Protein AF-A0A447U032-F1 (afdb_monomer_lite)

Organism: Salmonella enterica I (NCBI:txid59201)

InterPro domains:
  IPR009736 Protein of unknown function DUF1307 [PF06998] (7-83)
  IPR036699 YehR-like superfamily [SSF160704] (4-84)

Foldseek 3Di:
DQQDKDKDWDWDADQNKIKIKIFIDRPPDTFKIKIKIKFFCVSVVHPFQVRVCVVVVVVQVVQVVQPQKDWDWDGDGGIIIIIIMHGPVPRPD

Structure (mmCIF, N/CA/C/O backbone):
data_AF-A0A447U032-F1
#
_entry.id   AF-A0A447U032-F1
#
loop_
_atom_site.group_PDB
_atom_site.id
_atom_site.type_symbol
_atom_site.label_atom_id
_atom_site.label_alt_id
_atom_site.label_comp_id
_atom_site.label_asym_id
_atom_site.label_entity_id
_atom_site.label_seq_id
_atom_site.pdbx_PDB_ins_code
_atom_site.Cartn_x
_atom_site.Cartn_y
_atom_site.Cartn_z
_atom_site.occupancy
_atom_site.B_iso_or_equiv
_atom_site.auth_seq_id
_atom_site.auth_comp_id
_atom_site.auth_asym_id
_atom_site.auth_atom_id
_atom_site.pdbx_PDB_model_num
ATOM 1 N N . MET A 1 1 ? -15.820 14.381 30.385 1.00 44.75 1 MET A N 1
ATOM 2 C CA . MET A 1 1 ? -14.725 13.390 30.257 1.00 44.75 1 MET A CA 1
ATOM 3 C C . MET A 1 1 ? -14.095 13.518 28.875 1.00 44.75 1 MET A C 1
ATOM 5 O O . MET A 1 1 ? -14.816 13.456 27.886 1.00 44.75 1 MET A O 1
ATOM 9 N N . ALA A 1 2 ? -12.784 13.757 28.784 1.00 54.25 2 ALA A N 1
ATOM 10 C CA . ALA A 1 2 ? -12.095 13.860 27.498 1.00 54.25 2 ALA A CA 1
ATOM 11 C C . ALA A 1 2 ? -11.928 12.462 26.883 1.00 54.25 2 ALA A C 1
ATOM 13 O O . ALA A 1 2 ? -11.202 11.623 27.412 1.00 54.25 2 ALA A O 1
ATOM 14 N N . ILE A 1 3 ? -12.609 12.202 25.767 1.00 57.47 3 ILE A N 1
ATOM 15 C CA . ILE A 1 3 ? -12.454 10.963 24.994 1.00 57.47 3 ILE A CA 1
ATOM 16 C C . ILE A 1 3 ? -11.033 10.935 24.420 1.00 57.47 3 ILE A C 1
ATOM 18 O O . ILE A 1 3 ? -10.723 11.641 23.457 1.00 57.47 3 ILE A O 1
ATOM 22 N N . LYS A 1 4 ? -10.155 10.152 25.053 1.00 68.88 4 LYS A N 1
ATOM 23 C CA . LYS A 1 4 ? -8.748 10.007 24.667 1.00 68.88 4 LYS A CA 1
ATOM 24 C C . LYS A 1 4 ? -8.694 9.290 23.317 1.00 68.88 4 LYS A C 1
ATOM 26 O O . LYS A 1 4 ? -9.165 8.160 23.199 1.00 68.88 4 LYS A O 1
ATOM 31 N N . LYS A 1 5 ? -8.158 9.954 22.290 1.00 75.75 5 LYS A N 1
ATOM 32 C CA . LYS A 1 5 ? -7.916 9.321 20.989 1.00 75.75 5 LYS A CA 1
ATOM 33 C C . LYS A 1 5 ? -6.835 8.257 21.181 1.00 75.75 5 LYS A C 1
ATOM 35 O O . LYS A 1 5 ? -5.769 8.571 21.707 1.00 75.75 5 LYS A O 1
ATOM 40 N N . LYS A 1 6 ? -7.119 7.018 20.789 1.00 82.81 6 LYS A N 1
ATOM 41 C CA . LYS A 1 6 ? -6.137 5.924 20.768 1.00 82.81 6 LYS A CA 1
ATOM 42 C C . LYS A 1 6 ? -5.837 5.575 19.321 1.00 82.81 6 LYS A C 1
ATOM 44 O O . LYS A 1 6 ? -6.740 5.610 18.490 1.00 82.81 6 LYS A O 1
ATOM 49 N N . 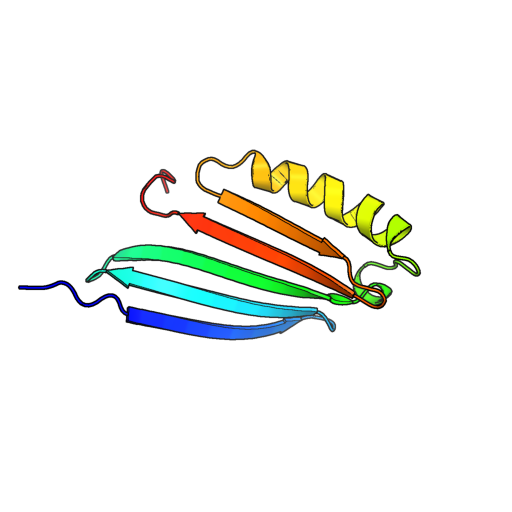SER A 1 7 ? -4.595 5.226 19.028 1.00 87.00 7 SER A N 1
ATOM 50 C CA . SER A 1 7 ? -4.187 4.725 17.720 1.00 87.00 7 SER A CA 1
ATOM 51 C C . SER A 1 7 ? -3.601 3.328 17.854 1.00 87.00 7 SER A C 1
ATOM 53 O O . SER A 1 7 ? -2.917 3.038 18.835 1.00 87.00 7 SER A O 1
ATOM 55 N N . LYS A 1 8 ? -3.871 2.465 16.878 1.00 89.94 8 LYS A N 1
ATOM 56 C CA . LYS A 1 8 ? -3.275 1.133 16.778 1.00 89.94 8 LYS A CA 1
ATOM 57 C C . LYS A 1 8 ? -2.748 0.935 15.368 1.00 89.94 8 LYS A C 1
ATOM 59 O O . LYS A 1 8 ? -3.501 1.117 14.415 1.00 89.94 8 LYS A O 1
ATOM 64 N N . THR A 1 9 ? -1.476 0.580 15.257 1.00 91.88 9 THR A N 1
ATOM 65 C CA . THR A 1 9 ? -0.792 0.364 13.981 1.00 91.88 9 THR A CA 1
ATOM 66 C C . THR A 1 9 ? -0.544 -1.122 13.778 1.00 91.88 9 THR A C 1
ATOM 68 O O . THR A 1 9 ? -0.193 -1.828 14.721 1.00 91.88 9 THR A O 1
ATOM 71 N N . PHE A 1 10 ? -0.762 -1.585 12.554 1.00 91.31 10 PHE A N 1
ATOM 72 C CA . PHE A 1 10 ? -0.552 -2.954 12.114 1.00 91.31 10 PHE A CA 1
ATOM 73 C C . PHE A 1 10 ? 0.331 -2.937 10.881 1.00 91.31 10 PHE A C 1
ATOM 75 O O . PHE A 1 10 ? 0.083 -2.162 9.963 1.00 91.31 10 PHE A O 1
ATOM 82 N N . ASN A 1 11 ? 1.322 -3.814 10.843 1.00 91.69 11 ASN A N 1
ATOM 83 C CA . ASN A 1 11 ? 2.238 -3.943 9.724 1.00 91.69 11 ASN A CA 1
ATOM 84 C C . ASN A 1 11 ? 2.049 -5.327 9.105 1.00 91.69 11 ASN A C 1
ATOM 86 O O . ASN A 1 11 ? 1.973 -6.325 9.820 1.00 91.69 11 ASN A O 1
ATOM 90 N N . ALA A 1 12 ? 1.955 -5.377 7.785 1.00 89.88 12 ALA A N 1
ATOM 91 C CA . ALA A 1 12 ? 1.840 -6.589 6.998 1.00 89.88 12 ALA A CA 1
ATOM 92 C C . ALA A 1 12 ? 2.827 -6.516 5.832 1.00 89.88 12 ALA A C 1
ATOM 94 O O . ALA A 1 12 ? 3.090 -5.442 5.301 1.00 89.88 12 ALA A O 1
ATOM 95 N N . ASN A 1 13 ? 3.366 -7.654 5.416 1.00 88.81 13 ASN A N 1
ATOM 96 C CA . ASN A 1 13 ? 4.153 -7.755 4.194 1.00 88.81 13 ASN A CA 1
ATOM 97 C C . ASN A 1 13 ? 3.440 -8.732 3.258 1.00 88.81 13 ASN A C 1
ATOM 99 O O . ASN A 1 13 ? 3.236 -9.890 3.621 1.00 88.81 13 ASN A O 1
ATOM 103 N N . LEU A 1 14 ? 3.024 -8.256 2.085 1.00 81.38 14 LEU A N 1
ATOM 104 C CA . LEU A 1 14 ? 2.406 -9.083 1.050 1.00 81.38 14 LEU A CA 1
ATOM 105 C C . LEU A 1 14 ? 3.225 -8.989 -0.229 1.00 81.38 14 LEU A C 1
ATOM 107 O O . LEU A 1 14 ? 3.314 -7.922 -0.831 1.00 81.38 14 LEU A O 1
ATOM 111 N N . ALA A 1 15 ? 3.792 -10.119 -0.655 1.00 77.38 15 ALA A N 1
ATOM 112 C CA . ALA A 1 15 ? 4.500 -10.243 -1.930 1.00 77.38 15 ALA A CA 1
ATOM 113 C C . ALA A 1 15 ? 5.558 -9.137 -2.157 1.00 77.38 15 ALA A C 1
ATOM 115 O O . ALA A 1 15 ? 5.663 -8.585 -3.247 1.00 77.38 15 ALA A O 1
ATOM 116 N N . GLY A 1 16 ? 6.309 -8.765 -1.110 1.00 76.06 16 GLY A N 1
ATOM 117 C CA . GLY A 1 16 ?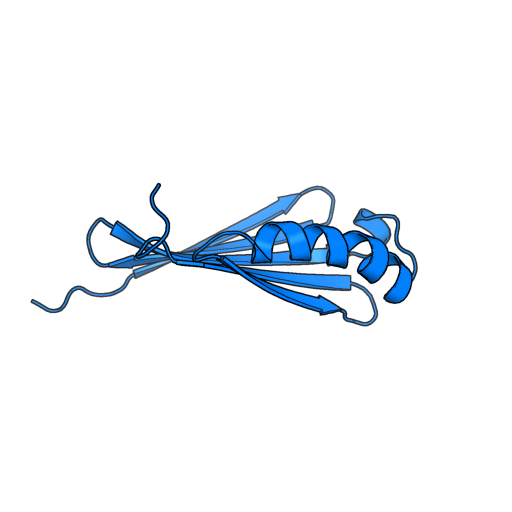 7.327 -7.705 -1.178 1.00 76.06 16 GLY A CA 1
ATOM 118 C C . GLY A 1 16 ? 6.791 -6.271 -1.062 1.00 76.06 16 GLY A C 1
ATOM 119 O O . GLY A 1 16 ? 7.573 -5.325 -1.115 1.00 76.06 16 GLY A O 1
ATOM 120 N N . THR A 1 17 ? 5.480 -6.103 -0.875 1.00 83.62 17 THR A N 1
ATOM 121 C CA . THR A 1 17 ? 4.836 -4.826 -0.549 1.00 83.62 17 THR A CA 1
ATOM 122 C C . THR A 1 17 ? 4.653 -4.728 0.963 1.00 83.62 17 THR A C 1
ATOM 124 O O . THR A 1 17 ? 3.979 -5.564 1.569 1.00 83.62 17 THR A O 1
ATOM 127 N N . GLU A 1 18 ? 5.250 -3.715 1.589 1.00 89.94 18 GLU A N 1
ATOM 128 C CA . GLU A 1 18 ? 5.083 -3.456 3.023 1.00 89.94 18 GLU A CA 1
ATOM 129 C C . GLU A 1 18 ? 3.858 -2.568 3.237 1.00 89.94 18 GLU A C 1
ATOM 131 O O . GLU A 1 18 ? 3.787 -1.470 2.705 1.00 89.94 18 GLU A O 1
ATOM 136 N N . ILE A 1 19 ? 2.887 -3.020 4.016 1.00 90.75 19 ILE A N 1
ATOM 137 C CA . ILE A 1 19 ? 1.632 -2.315 4.268 1.00 90.75 19 ILE A CA 1
ATOM 138 C C . ILE A 1 19 ? 1.556 -2.008 5.760 1.00 90.75 19 ILE A C 1
ATOM 140 O O . ILE A 1 19 ? 1.720 -2.887 6.600 1.00 90.75 19 ILE A O 1
ATOM 144 N N . SER A 1 20 ? 1.290 -0.758 6.108 1.00 92.50 20 SER A N 1
ATOM 145 C CA . SER A 1 20 ? 1.166 -0.267 7.475 1.00 92.50 20 SER A CA 1
ATOM 146 C C . SER A 1 20 ? -0.183 0.414 7.644 1.00 92.50 20 SER A C 1
ATOM 148 O O . SER A 1 20 ? -0.454 1.435 7.022 1.00 92.50 20 SER A O 1
ATOM 150 N N . ILE A 1 21 ? -1.056 -0.141 8.476 1.00 90.88 21 ILE A N 1
ATOM 151 C CA . ILE A 1 21 ? -2.399 0.385 8.708 1.00 90.88 21 ILE A CA 1
ATOM 152 C C . ILE A 1 21 ? -2.510 0.876 10.144 1.00 90.88 21 ILE A C 1
ATOM 154 O O . ILE A 1 21 ? -2.428 0.107 11.096 1.00 90.88 21 ILE A O 1
ATOM 158 N N . THR A 1 22 ? -2.745 2.170 10.301 1.00 91.31 22 THR A N 1
ATOM 159 C CA . THR A 1 22 ? -2.986 2.849 11.569 1.00 91.31 22 THR A CA 1
ATOM 160 C C . THR A 1 22 ? -4.457 3.215 11.712 1.00 91.31 22 THR A C 1
ATOM 162 O O . THR A 1 22 ? -4.974 4.086 11.011 1.00 91.31 22 THR A O 1
ATOM 165 N N . TYR A 1 23 ? -5.125 2.602 12.680 1.00 88.94 23 TYR A N 1
ATOM 166 C CA . TYR A 1 23 ? -6.499 2.906 13.058 1.00 88.94 23 TYR A CA 1
ATOM 167 C C . TYR A 1 23 ? -6.517 3.875 14.231 1.00 88.94 23 TYR A C 1
ATOM 169 O O . TYR A 1 23 ? -5.858 3.645 15.241 1.00 88.94 23 TYR A O 1
ATOM 177 N N . THR A 1 24 ? -7.286 4.951 14.113 1.00 87.56 24 THR A N 1
ATOM 178 C CA . THR A 1 24 ? -7.516 5.928 15.178 1.00 87.56 24 THR A CA 1
ATOM 179 C C . THR A 1 24 ? -8.948 5.799 15.679 1.00 87.56 24 THR A C 1
ATOM 181 O O . THR A 1 24 ? -9.905 5.955 14.917 1.00 87.56 24 THR A O 1
ATOM 184 N N . TYR A 1 25 ? -9.086 5.575 16.980 1.00 86.25 25 TYR A N 1
ATOM 185 C CA . TYR A 1 25 ? -10.340 5.354 17.686 1.00 86.25 25 TYR A CA 1
ATOM 186 C C . TYR A 1 25 ? -10.637 6.535 18.610 1.00 86.25 25 TYR A C 1
ATOM 188 O O . TYR A 1 25 ? -9.730 7.107 19.229 1.00 86.25 25 TYR A O 1
ATOM 196 N N . LYS A 1 26 ? -11.916 6.892 18.729 1.00 83.50 26 LYS A N 1
ATOM 197 C CA . LYS A 1 26 ? -12.412 7.877 19.696 1.00 83.50 26 LYS A CA 1
ATOM 198 C C . LYS A 1 26 ? -13.585 7.250 20.451 1.00 83.50 26 LYS A C 1
ATOM 200 O O . LYS A 1 26 ? -14.699 7.222 19.938 1.00 83.50 26 LYS A O 1
ATOM 205 N N . GLY A 1 27 ? -13.318 6.738 21.654 1.00 81.44 27 GLY A N 1
ATOM 206 C CA . GLY A 1 27 ? -14.245 5.822 22.335 1.00 81.44 27 GLY A CA 1
ATOM 207 C C . GLY A 1 27 ? -14.276 4.470 21.615 1.00 81.44 27 GLY A C 1
ATOM 208 O O . GLY A 1 27 ? -13.220 3.984 21.214 1.00 81.44 27 GLY A O 1
ATOM 209 N N . ASP A 1 28 ? -15.469 3.922 21.392 1.00 78.69 28 ASP A N 1
ATOM 210 C CA . ASP A 1 28 ? -15.696 2.633 20.713 1.00 78.69 28 ASP A CA 1
ATOM 211 C C . ASP A 1 28 ? -15.769 2.725 19.179 1.00 78.69 28 ASP A C 1
ATOM 213 O O . ASP A 1 28 ? -15.939 1.719 18.496 1.00 78.69 28 ASP A O 1
ATOM 217 N N . LYS A 1 29 ? -15.638 3.929 18.605 1.00 79.88 29 LYS A N 1
ATOM 218 C CA . LYS A 1 29 ? -15.738 4.147 17.154 1.00 79.88 29 LYS A CA 1
ATOM 219 C C . LYS A 1 29 ? -14.384 4.453 16.525 1.00 79.88 29 LYS A C 1
ATOM 221 O O . LYS A 1 29 ? -13.625 5.293 17.024 1.00 79.88 29 LYS A O 1
ATOM 226 N N . ILE A 1 30 ? -14.112 3.825 15.383 1.00 81.94 30 ILE A N 1
ATOM 227 C CA . ILE A 1 30 ? -13.018 4.217 14.490 1.00 81.94 30 ILE A CA 1
ATOM 228 C C . ILE A 1 30 ? -13.409 5.545 13.847 1.00 81.94 30 ILE A C 1
ATOM 230 O O . ILE A 1 30 ? -14.472 5.664 13.249 1.00 81.94 30 ILE A O 1
ATOM 234 N N . ILE A 1 31 ? -12.556 6.556 13.984 1.00 86.12 31 ILE A N 1
ATOM 235 C CA . ILE A 1 31 ? -12.780 7.872 13.369 1.00 86.12 31 ILE A CA 1
ATOM 236 C C . ILE A 1 31 ? -11.953 8.065 12.102 1.00 86.12 31 ILE A C 1
ATOM 238 O O . ILE A 1 31 ? -12.323 8.853 11.233 1.00 86.12 31 ILE A O 1
ATOM 242 N N . LYS A 1 32 ? -10.813 7.377 12.010 1.00 86.69 32 LYS A N 1
ATOM 243 C CA . LYS A 1 32 ? -9.852 7.538 10.925 1.00 86.69 32 LYS A CA 1
ATOM 244 C C . LYS A 1 32 ? -9.009 6.283 10.791 1.00 86.69 32 LYS A C 1
ATOM 246 O O . LYS A 1 32 ? -8.513 5.772 11.792 1.00 86.69 32 LYS A O 1
ATOM 251 N N . GLN A 1 33 ? -8.782 5.853 9.565 1.00 88.25 33 GLN A N 1
ATOM 252 C CA . GLN A 1 33 ? -7.769 4.866 9.222 1.00 88.25 33 GLN A CA 1
ATOM 253 C C . GLN A 1 33 ? -6.754 5.518 8.295 1.00 88.25 33 GLN A C 1
ATOM 255 O O . GLN A 1 33 ? -7.113 6.284 7.406 1.00 88.25 33 GLN A O 1
ATOM 260 N N . THR A 1 34 ? -5.483 5.228 8.519 1.00 89.56 34 THR A N 1
ATOM 261 C CA . THR A 1 34 ? -4.379 5.617 7.642 1.00 89.56 34 THR A CA 1
ATOM 262 C C . THR A 1 34 ? -3.699 4.337 7.204 1.00 89.56 34 THR A C 1
ATOM 264 O O . THR A 1 34 ? -3.260 3.582 8.056 1.00 89.56 34 THR A O 1
ATOM 267 N N . SER A 1 35 ? -3.653 4.066 5.912 1.00 90.00 35 SER A N 1
ATOM 268 C CA . SER A 1 35 ? -2.995 2.904 5.324 1.00 90.00 35 SER A CA 1
ATOM 269 C C . SER A 1 35 ? -1.832 3.417 4.491 1.00 90.00 35 SER A C 1
ATOM 271 O O . SER A 1 35 ? -2.013 4.314 3.676 1.00 90.00 35 SER A O 1
ATOM 273 N N . GLU A 1 36 ? -0.641 2.902 4.729 1.00 91.38 36 GLU A N 1
ATOM 274 C CA . GLU A 1 36 ? 0.588 3.270 4.041 1.00 91.38 36 GLU A CA 1
ATOM 275 C C . GLU A 1 36 ? 1.172 2.007 3.421 1.00 91.38 36 GLU A C 1
ATOM 277 O O . GLU A 1 36 ? 1.579 1.105 4.145 1.00 91.38 36 GLU A O 1
ATOM 282 N N . SER A 1 37 ? 1.190 1.933 2.097 1.00 90.50 37 SER A N 1
ATOM 283 C CA . SER A 1 37 ? 1.688 0.791 1.337 1.00 90.50 37 SER A CA 1
ATOM 284 C C . SER A 1 37 ? 2.961 1.201 0.611 1.00 90.50 37 SER A C 1
ATOM 286 O O . SER A 1 37 ? 2.970 2.147 -0.171 1.00 90.50 37 SER A O 1
ATOM 288 N N . LYS A 1 38 ? 4.051 0.490 0.848 1.00 92.12 38 LYS A N 1
ATOM 289 C CA . LYS A 1 38 ? 5.316 0.646 0.148 1.00 92.12 38 LYS A CA 1
ATOM 290 C C . LYS A 1 38 ? 5.416 -0.448 -0.903 1.00 92.12 38 LYS A C 1
ATOM 292 O O . LYS A 1 38 ? 5.619 -1.619 -0.587 1.00 92.12 38 LYS A O 1
ATOM 297 N N . ILE A 1 39 ? 5.229 -0.040 -2.145 1.00 89.06 39 ILE A N 1
ATOM 298 C CA . ILE A 1 39 ? 5.082 -0.882 -3.323 1.00 89.06 39 ILE A CA 1
ATOM 299 C C . ILE A 1 39 ? 6.371 -0.770 -4.130 1.00 89.06 39 ILE A C 1
ATOM 301 O O . ILE A 1 39 ? 6.648 0.257 -4.746 1.00 89.06 39 ILE A O 1
ATOM 305 N N . SER A 1 40 ? 7.184 -1.820 -4.124 1.00 89.12 40 SER A N 1
ATOM 306 C CA . SER A 1 40 ? 8.396 -1.851 -4.947 1.00 89.12 40 SER A CA 1
ATOM 307 C C . SER A 1 40 ? 8.023 -1.926 -6.429 1.00 89.12 40 SER A C 1
ATOM 309 O O . SER A 1 40 ? 7.102 -2.649 -6.793 1.00 89.12 40 SER A O 1
ATOM 311 N N . TYR A 1 41 ? 8.745 -1.246 -7.321 1.00 88.19 41 TYR A N 1
ATOM 312 C CA . TYR A 1 41 ? 8.392 -1.269 -8.750 1.00 88.19 41 TYR A CA 1
ATOM 313 C C . TYR A 1 41 ? 8.387 -2.685 -9.335 1.00 88.19 41 TYR A C 1
ATOM 315 O O . TYR A 1 41 ? 7.458 -3.057 -10.050 1.00 88.19 41 TYR A O 1
ATOM 323 N N . ALA A 1 42 ? 9.321 -3.528 -8.895 1.00 85.81 42 ALA A N 1
ATOM 324 C CA . ALA A 1 42 ? 9.365 -4.933 -9.275 1.00 85.81 42 ALA A CA 1
ATOM 325 C C . ALA A 1 42 ? 8.080 -5.716 -8.930 1.00 85.81 42 ALA A C 1
ATOM 327 O O . ALA A 1 42 ? 7.728 -6.633 -9.667 1.00 85.81 42 ALA A O 1
ATOM 328 N N . THR A 1 43 ? 7.361 -5.369 -7.851 1.00 84.25 43 THR A N 1
ATOM 329 C CA . THR A 1 43 ? 6.153 -6.111 -7.431 1.00 84.25 43 THR A CA 1
ATOM 330 C C . THR A 1 43 ? 4.948 -5.805 -8.310 1.00 84.25 43 THR A C 1
ATOM 332 O O . THR A 1 43 ? 4.088 -6.664 -8.484 1.00 84.25 43 THR A O 1
ATOM 335 N N . VAL A 1 44 ? 4.910 -4.615 -8.912 1.00 83.50 44 VAL A N 1
ATOM 336 C CA . VAL A 1 44 ? 3.891 -4.225 -9.899 1.00 83.50 44 VAL A CA 1
ATOM 337 C C . VAL A 1 44 ? 4.335 -4.489 -11.339 1.00 83.50 44 VAL A C 1
ATOM 339 O O . VAL A 1 44 ? 3.615 -4.151 -12.269 1.00 83.50 44 VAL A O 1
ATOM 342 N N . GLY A 1 45 ? 5.506 -5.103 -11.539 1.00 84.38 45 GLY A N 1
ATOM 343 C CA . GLY A 1 45 ? 6.072 -5.349 -12.868 1.00 84.38 45 GLY A CA 1
ATOM 344 C C . GLY A 1 45 ? 6.673 -4.108 -13.534 1.00 84.38 45 GLY A C 1
ATOM 345 O O . GLY A 1 45 ? 7.071 -4.178 -14.694 1.00 84.38 45 GLY A O 1
ATOM 346 N N . ALA A 1 46 ? 6.789 -3.003 -12.797 1.00 88.25 46 ALA A N 1
ATOM 347 C CA . ALA A 1 46 ? 7.402 -1.777 -13.270 1.00 88.25 46 ALA A CA 1
ATOM 348 C C . ALA A 1 46 ? 8.923 -1.805 -13.100 1.00 88.25 46 ALA A C 1
ATOM 350 O O . ALA A 1 46 ? 9.468 -2.306 -12.115 1.00 88.25 46 ALA A O 1
ATOM 351 N N . LYS A 1 47 ? 9.626 -1.214 -14.066 1.00 84.19 47 LYS A N 1
ATOM 352 C CA . LYS A 1 47 ? 11.086 -1.012 -14.000 1.00 84.19 47 LYS A CA 1
ATOM 353 C C . LYS A 1 47 ? 11.468 0.432 -13.707 1.00 84.19 47 LYS A C 1
ATOM 355 O O . LYS A 1 47 ? 12.571 0.687 -13.241 1.00 84.19 47 LYS A O 1
ATOM 360 N N . THR A 1 48 ? 10.566 1.364 -13.992 1.00 87.38 48 THR A N 1
ATOM 361 C CA . THR A 1 48 ? 10.777 2.801 -13.830 1.00 87.38 48 THR A CA 1
ATOM 362 C C . THR A 1 48 ? 9.574 3.433 -13.146 1.00 87.38 48 THR A C 1
ATOM 364 O O . THR A 1 48 ? 8.461 2.902 -13.173 1.00 87.38 48 THR A O 1
ATOM 367 N N . LYS A 1 49 ? 9.794 4.614 -12.567 1.00 87.88 49 LYS A N 1
ATOM 368 C CA . LYS A 1 49 ? 8.749 5.438 -11.957 1.00 87.88 49 LYS A CA 1
ATOM 369 C C . LYS A 1 49 ? 7.595 5.755 -12.913 1.00 87.88 49 LYS A C 1
ATOM 371 O O . LYS A 1 49 ? 6.447 5.748 -12.486 1.00 87.88 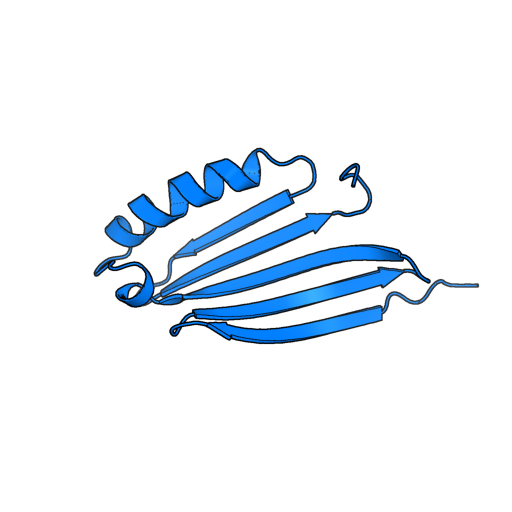49 LYS A O 1
ATOM 376 N N . GLU A 1 50 ? 7.876 6.004 -14.192 1.00 88.62 50 GLU A N 1
ATOM 377 C CA . GLU A 1 50 ? 6.834 6.262 -15.198 1.00 88.62 50 GLU A CA 1
ATOM 378 C C . GLU A 1 50 ? 5.940 5.045 -15.442 1.00 88.62 50 GLU A C 1
ATOM 380 O O . GLU A 1 50 ? 4.723 5.185 -15.549 1.00 88.62 50 GLU A O 1
ATOM 385 N N . ASP A 1 51 ? 6.531 3.853 -15.510 1.00 89.88 51 ASP A N 1
ATOM 386 C CA . ASP A 1 51 ? 5.780 2.615 -15.700 1.00 89.88 51 ASP A CA 1
ATOM 387 C C . ASP A 1 51 ? 4.913 2.313 -14.470 1.00 89.88 51 ASP A C 1
ATOM 389 O O . ASP A 1 51 ? 3.711 2.078 -14.581 1.00 89.88 51 ASP A O 1
ATOM 393 N N . ALA A 1 52 ? 5.487 2.485 -13.275 1.00 88.69 52 ALA A N 1
ATOM 394 C CA . ALA A 1 52 ? 4.750 2.365 -12.024 1.00 88.69 52 ALA A CA 1
ATOM 395 C C . ALA A 1 52 ? 3.605 3.380 -11.932 1.00 88.69 52 ALA A C 1
ATOM 397 O O . ALA A 1 52 ? 2.512 3.025 -11.497 1.00 88.69 52 ALA A O 1
ATOM 398 N N . ALA A 1 53 ? 3.820 4.624 -12.369 1.00 89.12 53 ALA A N 1
ATOM 399 C CA . ALA A 1 53 ? 2.778 5.643 -12.392 1.00 89.12 53 ALA A CA 1
ATOM 400 C C . ALA A 1 53 ? 1.633 5.267 -13.335 1.00 89.12 53 ALA A C 1
ATOM 402 O O . ALA A 1 53 ? 0.475 5.396 -12.954 1.00 89.12 53 ALA A O 1
ATOM 403 N N . LYS A 1 54 ? 1.917 4.710 -14.517 1.00 90.25 54 LYS A N 1
ATOM 404 C CA . LYS A 1 54 ? 0.867 4.226 -15.432 1.00 90.25 54 LYS A CA 1
ATOM 405 C C . LYS A 1 54 ? 0.003 3.116 -14.829 1.00 90.25 54 LYS A C 1
ATOM 407 O O . LYS A 1 54 ? -1.157 2.988 -15.211 1.00 90.25 54 LYS A O 1
ATOM 412 N N . ILE A 1 55 ? 0.548 2.334 -13.898 1.00 88.44 55 ILE A N 1
ATOM 413 C CA . ILE A 1 55 ? -0.171 1.253 -13.212 1.00 88.44 55 ILE A CA 1
ATOM 414 C C . ILE A 1 55 ? -0.915 1.785 -11.978 1.00 88.44 55 ILE A C 1
ATOM 416 O O . ILE A 1 55 ? -2.080 1.451 -11.764 1.00 88.44 55 ILE A O 1
ATOM 420 N N . LEU A 1 56 ? -0.262 2.621 -11.168 1.00 86.69 56 LEU A N 1
ATOM 421 C CA . LEU A 1 56 ? -0.770 3.080 -9.872 1.00 86.69 56 LEU A CA 1
ATOM 422 C C . LEU A 1 56 ? -1.708 4.292 -9.979 1.00 86.69 56 LEU A C 1
ATOM 424 O O . LEU A 1 56 ? -2.665 4.379 -9.216 1.00 86.69 56 LEU A O 1
ATOM 428 N N . ASP A 1 57 ? -1.503 5.198 -10.935 1.00 87.88 57 ASP A N 1
ATOM 429 C CA . ASP A 1 57 ? -2.364 6.370 -11.147 1.00 87.88 57 ASP A CA 1
ATOM 430 C C . ASP A 1 57 ? -3.836 6.013 -11.450 1.00 87.88 57 ASP A C 1
ATOM 432 O O . ASP A 1 57 ? -4.724 6.518 -10.753 1.00 87.88 57 ASP A O 1
ATOM 436 N N . PRO A 1 58 ? -4.151 5.078 -12.375 1.00 88.38 58 PRO A N 1
ATOM 437 C CA . PRO A 1 58 ? -5.539 4.672 -12.598 1.00 88.38 58 PRO A CA 1
ATOM 438 C C . PRO A 1 58 ? -6.139 3.925 -11.400 1.00 88.38 58 PRO A C 1
ATOM 440 O O . PRO A 1 58 ? -7.345 4.024 -11.161 1.00 88.38 58 PRO A O 1
ATOM 443 N N . LEU A 1 59 ? -5.327 3.199 -10.620 1.00 8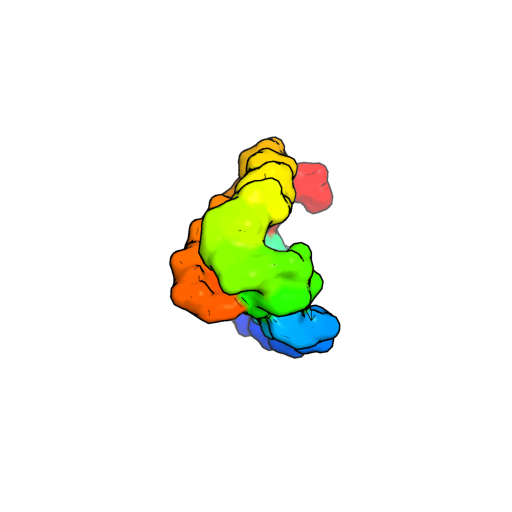3.62 59 LEU A N 1
ATOM 444 C CA . LEU A 1 59 ? -5.780 2.608 -9.358 1.00 83.62 59 LEU A CA 1
ATOM 445 C C . LEU A 1 59 ? -6.148 3.714 -8.365 1.00 83.62 59 LEU A C 1
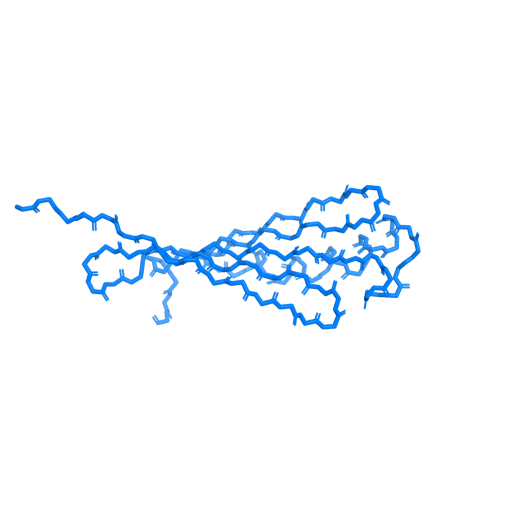ATOM 447 O O . LEU A 1 59 ? -7.232 3.675 -7.786 1.00 83.62 59 LEU A O 1
ATOM 451 N N . SER A 1 60 ? -5.319 4.751 -8.260 1.00 83.00 60 SER A N 1
ATOM 452 C CA . SER A 1 60 ? -5.562 5.899 -7.389 1.00 83.00 60 SER A CA 1
ATOM 453 C C . SER A 1 60 ? -6.812 6.674 -7.722 1.00 83.00 60 SER A C 1
ATOM 455 O O . SER A 1 60 ? -7.585 7.041 -6.835 1.00 83.00 60 SER A O 1
ATOM 457 N N . ALA A 1 61 ? -7.046 6.899 -9.013 1.00 84.94 61 ALA A N 1
ATOM 458 C CA . ALA A 1 61 ? -8.236 7.583 -9.487 1.00 84.94 61 ALA A CA 1
ATOM 459 C C . ALA A 1 61 ? -9.520 6.868 -9.029 1.00 84.94 61 ALA A C 1
ATOM 461 O O . ALA A 1 61 ? -10.481 7.534 -8.636 1.00 84.94 61 ALA A O 1
ATOM 462 N N . LYS A 1 62 ? -9.520 5.525 -8.990 1.00 82.56 62 LYS A N 1
ATOM 463 C CA . LYS A 1 62 ? -10.652 4.748 -8.456 1.00 82.56 62 LYS A CA 1
ATOM 464 C C . LYS A 1 62 ? -10.888 5.022 -6.973 1.00 82.56 62 LYS A C 1
ATOM 466 O O . LYS A 1 62 ? -12.036 5.184 -6.568 1.00 82.56 62 LYS A O 1
ATOM 471 N N . TYR A 1 63 ? -9.828 5.107 -6.170 1.00 77.06 63 TYR A N 1
ATOM 472 C CA . TYR A 1 63 ? -9.951 5.342 -4.728 1.00 77.06 63 TYR A CA 1
ATOM 473 C C . TYR A 1 63 ? -10.293 6.790 -4.379 1.00 77.06 63 TYR A C 1
ATOM 475 O O . TYR A 1 63 ? -11.083 7.018 -3.466 1.00 77.06 63 TYR A O 1
ATOM 483 N N . LYS A 1 64 ? -9.776 7.770 -5.129 1.00 72.88 64 LYS A N 1
ATOM 484 C CA . LYS A 1 64 ? -10.116 9.196 -4.964 1.00 72.88 64 LYS A CA 1
ATOM 485 C C . LYS A 1 64 ? -11.589 9.503 -5.235 1.00 72.88 64 LYS A C 1
ATOM 487 O O . LYS A 1 64 ? -12.094 10.514 -4.757 1.00 72.88 64 LYS A O 1
ATOM 492 N N . ASN A 1 65 ? -12.282 8.655 -5.996 1.00 78.25 65 ASN A N 1
ATOM 493 C CA . ASN A 1 65 ? -13.718 8.800 -6.226 1.00 78.25 65 ASN A CA 1
ATOM 494 C C . ASN A 1 65 ? -14.563 8.391 -5.000 1.00 78.25 65 ASN A C 1
ATOM 496 O O . ASN A 1 65 ? -15.746 8.715 -4.932 1.00 78.25 65 ASN A O 1
ATOM 500 N N . ILE A 1 66 ? -13.973 7.714 -4.007 1.00 77.81 66 ILE A N 1
ATOM 501 C CA . ILE A 1 66 ? -14.692 7.253 -2.818 1.00 77.81 66 ILE A CA 1
ATOM 502 C C . ILE A 1 66 ? -14.834 8.408 -1.819 1.00 77.81 66 ILE A C 1
ATOM 504 O O . ILE A 1 66 ? -13.855 8.947 -1.300 1.00 77.81 66 ILE A O 1
ATOM 508 N N . ALA A 1 67 ? -16.078 8.760 -1.495 1.00 73.31 67 ALA A N 1
ATOM 509 C CA . ALA A 1 67 ? -16.375 9.809 -0.527 1.00 73.31 67 ALA A CA 1
ATOM 510 C C . ALA A 1 67 ? -15.782 9.484 0.859 1.00 73.31 67 ALA A C 1
ATOM 512 O O . ALA A 1 67 ? -16.116 8.480 1.493 1.00 73.31 67 ALA A O 1
ATOM 513 N N . GLY A 1 68 ? -14.908 10.372 1.340 1.00 75.19 68 GLY A N 1
ATOM 514 C CA . GLY A 1 68 ? -14.217 10.216 2.622 1.00 75.19 68 GLY A CA 1
ATOM 515 C C . GLY A 1 68 ? -12.899 9.440 2.550 1.00 75.19 68 GLY A C 1
ATOM 516 O O . GLY A 1 68 ? -12.281 9.239 3.596 1.00 75.19 68 GLY A O 1
ATOM 517 N N . VAL A 1 69 ? -12.452 9.039 1.355 1.00 83.69 69 VAL A N 1
ATOM 518 C CA . VAL A 1 69 ? -11.116 8.482 1.128 1.00 83.69 69 VAL A CA 1
ATOM 519 C C . VAL A 1 69 ? -10.234 9.541 0.475 1.00 83.69 69 VAL A C 1
ATOM 521 O O . VAL A 1 69 ? -10.488 9.999 -0.633 1.00 83.69 69 VAL A O 1
ATOM 524 N N . GLU A 1 70 ? -9.168 9.921 1.164 1.00 84.38 70 GLU A N 1
ATOM 525 C CA . GLU A 1 70 ? -8.062 10.671 0.584 1.00 84.38 70 GLU A CA 1
ATOM 526 C C . GLU A 1 70 ? -6.943 9.696 0.244 1.00 84.38 70 GLU A C 1
ATOM 528 O O . GLU A 1 70 ? -6.488 8.941 1.100 1.00 84.38 70 GLU A O 1
ATOM 533 N N . GLU A 1 71 ? -6.456 9.721 -0.988 1.00 84.75 71 GLU A N 1
ATOM 534 C CA . GLU A 1 71 ? -5.297 8.929 -1.374 1.00 84.75 71 GLU A CA 1
ATOM 535 C C . GLU A 1 71 ? -4.209 9.803 -1.984 1.00 84.75 71 GLU A C 1
ATOM 537 O O . GLU A 1 71 ? -4.464 10.676 -2.820 1.00 84.75 71 GLU A O 1
ATOM 542 N N . LYS A 1 72 ? -2.976 9.536 -1.556 1.00 88.06 72 LYS A N 1
ATOM 543 C CA . LYS A 1 72 ? -1.764 10.180 -2.028 1.00 88.06 72 LYS A CA 1
ATOM 544 C C . LYS A 1 72 ? -0.745 9.115 -2.415 1.00 88.06 72 LYS A C 1
ATOM 546 O O . LYS A 1 72 ? -0.288 8.363 -1.562 1.00 88.06 72 LYS A O 1
ATOM 551 N N . LEU A 1 73 ? -0.367 9.091 -3.686 1.00 89.25 73 LEU A N 1
ATOM 552 C CA . LEU A 1 73 ? 0.760 8.306 -4.177 1.00 89.25 73 LEU A CA 1
ATOM 553 C C . LEU A 1 73 ? 1.996 9.193 -4.267 1.00 89.25 73 LEU A C 1
ATOM 555 O O . LEU A 1 73 ? 1.968 10.258 -4.885 1.00 89.25 73 LEU A O 1
ATOM 559 N N . THR A 1 74 ? 3.074 8.734 -3.651 1.00 90.12 74 THR A N 1
ATOM 560 C CA . THR A 1 74 ? 4.409 9.312 -3.754 1.00 90.12 74 THR A CA 1
ATOM 561 C C . THR A 1 74 ? 5.276 8.310 -4.496 1.00 90.12 74 THR A C 1
ATOM 563 O O . THR A 1 74 ? 5.262 7.127 -4.180 1.00 90.12 74 THR A O 1
ATOM 566 N N . TYR A 1 75 ? 6.022 8.761 -5.491 1.00 89.00 75 TYR A N 1
ATOM 567 C CA . TYR A 1 75 ? 6.872 7.888 -6.290 1.00 89.00 75 TYR A CA 1
ATOM 568 C C . TYR A 1 75 ? 8.329 8.250 -6.034 1.00 89.00 75 TYR A C 1
ATOM 570 O O . TYR A 1 75 ? 8.762 9.339 -6.429 1.00 89.00 75 TYR A O 1
ATOM 578 N N . GLU A 1 76 ? 9.062 7.342 -5.402 1.00 89.00 76 GLU A N 1
ATOM 579 C CA . GLU A 1 76 ? 10.495 7.464 -5.142 1.00 89.00 76 GLU A CA 1
ATOM 580 C C . GLU A 1 76 ? 11.300 6.890 -6.320 1.00 89.00 76 GLU A C 1
ATOM 582 O O . GLU A 1 76 ? 10.750 6.527 -7.362 1.00 89.00 76 GLU A O 1
ATOM 587 N N . ASP A 1 77 ? 12.620 6.820 -6.184 1.00 85.38 77 ASP A N 1
ATOM 588 C CA . ASP A 1 77 ? 13.494 6.318 -7.249 1.00 85.38 77 ASP A CA 1
ATOM 589 C C . ASP A 1 77 ? 13.349 4.798 -7.462 1.00 85.38 77 ASP A C 1
ATOM 591 O O . ASP A 1 77 ? 13.366 4.305 -8.586 1.00 85.38 77 ASP A O 1
ATOM 595 N N . THR A 1 78 ? 13.111 4.052 -6.378 1.00 85.56 78 THR A N 1
ATOM 596 C CA . THR A 1 78 ? 13.113 2.575 -6.376 1.00 85.56 78 THR A CA 1
ATOM 597 C C . THR A 1 78 ? 11.769 1.937 -6.004 1.00 85.56 78 THR A C 1
ATOM 599 O O . THR A 1 78 ? 11.566 0.741 -6.229 1.00 85.56 78 THR A O 1
ATOM 602 N N . TYR A 1 79 ? 10.833 2.707 -5.442 1.00 88.62 79 TYR A N 1
ATOM 603 C CA . TYR A 1 79 ? 9.517 2.227 -5.017 1.00 88.62 79 TYR A CA 1
ATOM 604 C C . TYR A 1 79 ? 8.469 3.345 -5.053 1.00 88.62 79 TYR A C 1
ATOM 606 O O . TYR A 1 79 ? 8.792 4.530 -5.021 1.00 88.62 79 TYR A O 1
ATOM 614 N N . ALA A 1 80 ? 7.195 2.972 -5.073 1.00 90.44 80 ALA A N 1
ATOM 615 C CA . ALA A 1 80 ? 6.086 3.873 -4.802 1.00 90.44 80 ALA A CA 1
ATOM 616 C C . ALA A 1 80 ? 5.626 3.713 -3.353 1.00 90.44 80 ALA A C 1
ATOM 618 O O . ALA A 1 80 ? 5.543 2.608 -2.822 1.00 90.44 80 ALA A O 1
ATOM 619 N N . GLN A 1 81 ? 5.288 4.822 -2.715 1.00 91.12 81 GLN A N 1
ATOM 620 C CA . GLN A 1 81 ? 4.620 4.851 -1.430 1.00 91.12 81 GLN A CA 1
ATOM 621 C C . GLN A 1 81 ? 3.199 5.378 -1.611 1.00 91.12 81 GLN A C 1
ATOM 623 O O . GLN A 1 81 ? 2.971 6.553 -1.892 1.00 91.12 81 GLN A O 1
ATOM 628 N N . GLU A 1 82 ? 2.231 4.496 -1.429 1.00 90.00 82 GLU A N 1
ATOM 629 C CA . GLU A 1 82 ? 0.819 4.830 -1.358 1.00 90.00 82 GLU A CA 1
ATOM 630 C C . GLU A 1 82 ? 0.456 5.182 0.083 1.00 90.00 82 GLU A C 1
ATOM 632 O O . GLU A 1 82 ? 0.756 4.439 1.014 1.00 90.00 82 GLU A O 1
ATOM 637 N N . LYS A 1 83 ? -0.223 6.308 0.283 1.00 90.62 83 LYS A N 1
ATOM 638 C CA . LYS A 1 83 ? -0.816 6.700 1.558 1.00 90.62 83 LYS A CA 1
ATOM 639 C C . LYS A 1 83 ? -2.298 6.966 1.362 1.00 90.62 83 LYS A C 1
ATOM 641 O O . LYS A 1 83 ? -2.684 7.962 0.754 1.00 90.62 83 LYS A O 1
ATOM 646 N N . ARG A 1 84 ? -3.130 6.102 1.930 1.00 87.50 84 ARG A N 1
ATOM 647 C CA . ARG A 1 84 ? -4.588 6.205 1.924 1.00 87.50 84 ARG A CA 1
ATOM 648 C C . ARG A 1 84 ? -5.111 6.567 3.308 1.00 87.50 84 ARG A C 1
ATOM 650 O O . ARG A 1 84 ? -4.767 5.956 4.311 1.00 87.50 84 ARG A O 1
ATOM 657 N N . LEU A 1 85 ? -5.980 7.554 3.374 1.00 87.38 85 LEU A N 1
ATOM 658 C CA . LEU A 1 85 ? -6.622 8.067 4.572 1.00 87.38 85 LEU A CA 1
ATOM 659 C C . LEU A 1 85 ? -8.126 7.869 4.399 1.00 87.38 85 LEU A C 1
ATOM 661 O O . LEU A 1 85 ? -8.725 8.458 3.512 1.00 87.38 85 LEU A O 1
ATOM 665 N N . CYS A 1 86 ? -8.740 7.042 5.237 1.00 83.75 86 CYS A N 1
ATOM 666 C CA . CYS A 1 86 ? -10.180 6.807 5.215 1.00 83.75 86 CYS A CA 1
ATOM 667 C C . CYS A 1 86 ? -10.832 7.428 6.456 1.00 83.75 86 CYS A C 1
ATOM 669 O O . CYS A 1 86 ? -10.494 7.090 7.599 1.00 83.75 86 CYS A O 1
ATOM 671 N N . GLY A 1 87 ? -11.745 8.371 6.233 1.00 77.69 87 GLY A N 1
ATOM 672 C CA . GLY A 1 87 ? -12.541 9.034 7.257 1.00 77.69 87 GLY A CA 1
ATOM 673 C C . GLY A 1 87 ? -13.879 8.331 7.480 1.00 77.69 87 GLY A C 1
ATOM 674 O O . GLY A 1 87 ? -14.865 8.622 6.807 1.00 77.69 87 GLY A O 1
ATOM 675 N N . TYR A 1 88 ? -13.950 7.487 8.507 1.00 67.44 88 TYR A N 1
ATOM 676 C CA . TYR A 1 88 ? -15.176 6.777 8.906 1.00 67.44 88 TYR A CA 1
ATOM 677 C C . TYR A 1 88 ? -16.275 7.697 9.467 1.00 67.44 88 TYR A C 1
ATOM 679 O O . TYR A 1 88 ? -17.411 7.282 9.641 1.00 67.44 88 TYR A O 1
ATOM 687 N N . GLY A 1 89 ? -15.968 8.971 9.733 1.00 56.03 89 GLY A N 1
ATOM 688 C CA . GLY A 1 89 ? -16.958 9.957 10.182 1.00 56.03 89 GLY A CA 1
ATOM 689 C C . GLY A 1 89 ? -17.908 10.470 9.091 1.00 56.03 89 GLY A C 1
ATOM 690 O O . GLY A 1 89 ? -18.856 11.176 9.424 1.00 56.03 89 GLY A O 1
ATOM 691 N N . LYS A 1 90 ? -17.649 10.168 7.809 1.00 48.97 90 LYS A N 1
ATOM 692 C CA . LYS A 1 90 ? -18.498 10.570 6.668 1.00 48.97 90 LYS A CA 1
ATOM 693 C C . LYS A 1 90 ? -18.723 9.476 5.621 1.00 48.97 90 LYS A C 1
ATOM 695 O O . LYS A 1 90 ? -19.536 9.677 4.726 1.00 48.97 90 LYS A O 1
ATOM 700 N N . SER A 1 91 ? -18.016 8.352 5.714 1.00 45.59 91 SER A N 1
ATOM 701 C CA . SER A 1 91 ? -18.257 7.208 4.840 1.00 45.59 91 SER A CA 1
ATOM 702 C C . SER A 1 91 ? -19.449 6.436 5.402 1.00 45.59 91 SER A C 1
ATOM 704 O O . SER A 1 91 ? -19.377 5.937 6.521 1.00 45.59 91 SER A O 1
ATOM 706 N N . GLY A 1 92 ? -20.571 6.442 4.681 1.00 45.97 92 GLY A N 1
ATOM 707 C CA . GLY A 1 92 ? -21.796 5.726 5.042 1.00 45.97 92 GLY A CA 1
ATOM 708 C C . GLY A 1 92 ? -21.648 4.215 4.871 1.00 45.97 92 GLY A C 1
ATOM 709 O O . GLY A 1 92 ? -22.274 3.645 3.982 1.00 45.97 92 GLY A O 1
ATOM 710 N N . LEU A 1 93 ? -20.803 3.604 5.701 1.00 38.56 93 LEU A N 1
ATOM 711 C CA . LEU A 1 93 ? -20.672 2.160 5.894 1.00 38.56 93 LEU A CA 1
ATOM 712 C C . LEU A 1 93 ? -20.990 1.818 7.350 1.00 38.56 93 LEU A C 1
ATOM 714 O O . LEU A 1 93 ? -20.402 2.469 8.246 1.00 38.56 93 LEU A O 1
#

Sequence (93 aa):
MAIKKKSKTFNANLAGTEISITYTYKGDKIIKQ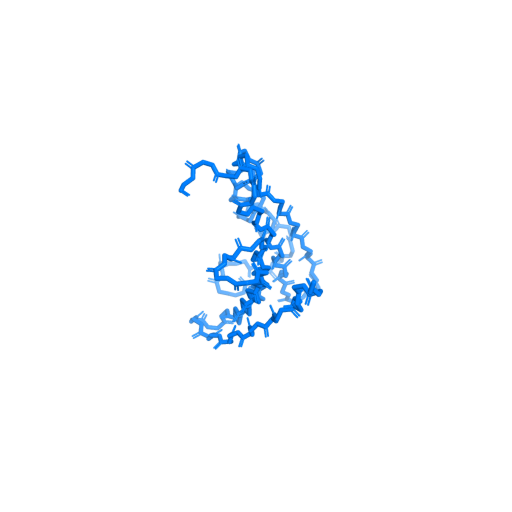TSESKISYATVGAKTKEDAAKILDPLSAKYKNIAGVEEKLTYEDTYAQEKRLCGYGKSGL

Radius of gyration: 15.15 Å; chains: 1; bounding box: 35×24×46 Å

Secondary structure (DSSP, 8-state):
----EEEEEEEEEETTEEEEEEEEEETTEEEEEEEEEEEEGGGGT-SSHHHHHHHHHHHHHHHHTSTTEEEEEEE-SSEEEEEEEE-TTTS--

pLDDT: mean 82.46, std 11.66, range [38.56, 92.5]